Protein AF-A0A432VUU6-F1 (afdb_monomer)

Organism: NCBI:txid859059

InterPro domains:
  IPR027383 Putative zinc-finger [PF13490] (8-42)
  IPR041916 Anti-sigma factor, zinc-finger domain su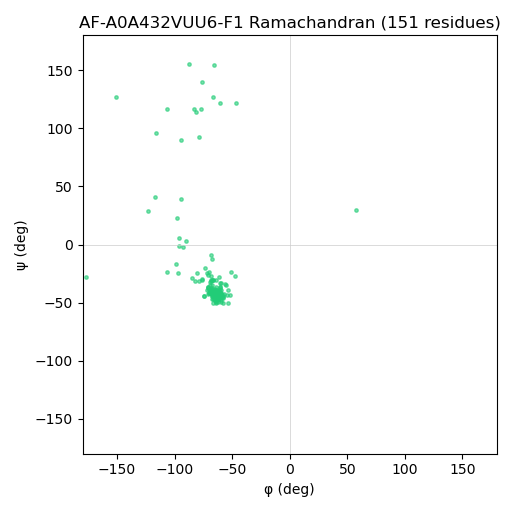perfamily [G3DSA:1.10.10.1320] (9-75)

pLDDT: mean 75.89, std 13.49, range [45.94, 94.31]

Sequence (153 aa):
MNSDQQVCANVQEKLSAYLDDELTQQEQQRIYLHVQACPQCRALADDLTAMRSNLKSAVLCSVDERDLPKILHDQPARRFAFIGWALLIAAVLLIGGIVSWQFIREVLNDTGIGRWLGIGVIAFYVGLFLLFLSVLRQRLIARKTDKYKKVQL

Solvent-accessible surface area (backbone atoms only — not comparable to full-atom values): 8945 Å² total; per-residue (Å²): 133,63,74,68,59,57,53,52,53,56,44,62,71,46,44,62,41,54,76,69,69,72,51,53,73,71,54,44,52,54,45,53,55,46,38,72,72,33,71,68,58,32,53,53,52,51,51,54,52,51,54,52,51,55,51,51,52,53,50,56,72,68,52,54,80,82,49,53,62,60,65,74,58,64,63,64,72,62,54,54,53,51,53,54,51,54,51,50,54,52,49,50,52,53,51,51,49,52,51,49,55,52,48,52,53,46,69,74,70,54,91,77,77,60,70,64,58,59,51,51,54,50,51,51,54,51,50,54,50,50,54,50,51,51,55,50,49,57,53,54,50,57,67,70,64,58,81,71,85,78,69,88,127

Foldseek 3Di:
DDPLVVLLVVLLVCLVVLVVVVDDPVVVVVSVVVCVVDVVSVVSSVVVVVVVVVVVVVVCVVDDPVCVCVVVPPDPPPVVVVVVVVVVVVVLVVVVVVCVVVVVCDVVPDDDDPVVVVVVVVCVSVVVVVVVVVVVVVVVVVVVPPVPPPDDD

Radius of gyration: 33.69 Å; Cα contacts (8 Å, |Δi|>4): 23; chains: 1; bounding box: 57×33×97 Å

Mean predicted aligned error: 17.11 Å

Secondary structure (DSSP, 8-state):
--HHHHHHHHHHHTHHHHHTT-S-HHHHHHHHHHHHH-HHHHHHHHHHHHHHHHHHHHHHHHS-TTTHHHHHT--HHHHHHHHHHHHHHHHHHHHHHHHHHHHHHHHHH---S-HHHHHHHHHHHHHHHHHHHHHHHHHHHHHH--TTTT---

Structure (mmCIF, N/CA/C/O backbone):
data_AF-A0A432VUU6-F1
#
_entry.id   AF-A0A432VUU6-F1
#
loop_
_atom_site.group_PDB
_atom_site.id
_atom_site.type_symbol
_atom_site.label_atom_id
_atom_site.label_alt_id
_atom_site.label_comp_id
_atom_site.label_asym_id
_atom_site.label_entity_id
_atom_site.label_seq_id
_atom_site.pdbx_PDB_ins_code
_atom_site.Cartn_x
_atom_site.Cartn_y
_atom_site.Cartn_z
_atom_site.occupancy
_atom_site.B_iso_or_equiv
_atom_site.auth_seq_id
_atom_site.auth_comp_id
_atom_site.auth_asym_id
_atom_site.auth_atom_id
_atom_site.pdbx_PDB_model_num
ATOM 1 N N . MET A 1 1 ? -2.375 -8.193 54.170 1.00 49.59 1 MET A N 1
ATOM 2 C CA . MET A 1 1 ? -3.157 -7.717 53.006 1.00 49.59 1 MET A CA 1
ATOM 3 C C . MET A 1 1 ? -3.919 -8.897 52.438 1.00 49.59 1 MET A C 1
ATOM 5 O O . MET A 1 1 ? -3.335 -9.968 52.344 1.00 49.59 1 MET A O 1
ATOM 9 N N . ASN A 1 2 ? -5.217 -8.726 52.186 1.00 62.47 2 ASN A N 1
ATOM 10 C CA . ASN A 1 2 ? -6.143 -9.815 51.871 1.00 62.47 2 ASN A CA 1
ATOM 11 C C . ASN A 1 2 ? -5.946 -10.298 50.422 1.00 62.47 2 ASN A C 1
ATOM 13 O O . ASN A 1 2 ? -5.740 -9.466 49.534 1.00 62.47 2 ASN A O 1
ATOM 17 N N . SER A 1 3 ? -6.004 -11.610 50.180 1.00 64.25 3 SER A N 1
ATOM 18 C CA . SER A 1 3 ? -5.782 -12.220 48.856 1.00 64.25 3 SER A CA 1
ATOM 19 C C . SER A 1 3 ? -6.711 -11.650 47.781 1.00 64.25 3 SER A C 1
ATOM 21 O O . SER A 1 3 ? -6.290 -11.432 46.648 1.00 64.25 3 SER A O 1
ATOM 23 N N . ASP A 1 4 ? -7.943 -11.311 48.157 1.00 69.50 4 ASP A N 1
ATOM 24 C CA . ASP A 1 4 ? -8.951 -10.773 47.237 1.00 69.50 4 ASP A CA 1
ATOM 25 C C . ASP A 1 4 ? -8.583 -9.387 46.697 1.00 69.50 4 ASP A C 1
ATOM 27 O O . ASP A 1 4 ? -8.873 -9.056 45.550 1.00 69.50 4 ASP A O 1
ATOM 31 N N . GLN A 1 5 ? -7.860 -8.587 47.482 1.00 77.00 5 GLN A N 1
ATOM 32 C CA . GLN A 1 5 ? -7.491 -7.227 47.097 1.00 77.00 5 GLN A CA 1
ATOM 33 C C . GLN A 1 5 ? -6.343 -7.206 46.077 1.00 77.00 5 GLN A C 1
ATOM 35 O O . GLN A 1 5 ? -6.295 -6.327 45.219 1.00 77.00 5 GLN A O 1
ATOM 40 N N . GLN A 1 6 ? -5.456 -8.207 46.119 1.00 80.69 6 GLN A N 1
ATOM 41 C CA . GLN A 1 6 ? -4.405 -8.390 45.112 1.00 80.69 6 GLN A CA 1
ATOM 42 C C . GLN A 1 6 ? -4.979 -8.851 43.766 1.00 80.69 6 GLN A C 1
ATOM 44 O O . GLN A 1 6 ? -4.517 -8.407 42.716 1.00 80.69 6 GLN A O 1
ATOM 49 N N . VAL A 1 7 ? -6.007 -9.708 43.789 1.00 84.00 7 VAL A N 1
ATOM 50 C CA . VAL A 1 7 ? -6.684 -10.165 42.566 1.00 84.00 7 VAL A CA 1
ATOM 51 C C . VAL A 1 7 ? -7.442 -9.014 41.907 1.00 84.00 7 VAL A C 1
ATOM 53 O O . VAL A 1 7 ? -7.298 -8.826 40.701 1.00 84.00 7 VAL A O 1
ATOM 56 N N . CYS A 1 8 ? -8.170 -8.200 42.681 1.00 88.75 8 CYS A N 1
ATOM 57 C CA . CYS A 1 8 ? -8.830 -7.002 42.154 1.00 88.75 8 CYS A CA 1
ATOM 58 C C . CYS A 1 8 ? -7.829 -6.038 41.501 1.00 88.75 8 CYS A C 1
ATOM 60 O O . CYS A 1 8 ? -8.068 -5.591 40.384 1.00 88.75 8 CYS A O 1
ATOM 62 N N . ALA A 1 9 ? -6.689 -5.763 42.144 1.00 88.69 9 ALA A N 1
ATOM 63 C CA . ALA A 1 9 ? -5.670 -4.869 41.590 1.00 88.69 9 ALA A CA 1
ATOM 64 C C . ALA A 1 9 ? -5.124 -5.362 40.235 1.00 88.69 9 ALA A C 1
ATOM 66 O O . ALA A 1 9 ? -5.010 -4.581 39.293 1.00 88.69 9 ALA A O 1
ATOM 67 N N . ASN A 1 10 ? -4.857 -6.667 40.104 1.00 90.69 10 ASN A N 1
ATOM 68 C CA . ASN A 1 10 ? -4.386 -7.244 38.842 1.00 90.69 10 ASN A CA 1
ATOM 69 C C . ASN A 1 10 ? -5.450 -7.206 37.733 1.00 90.69 10 ASN A C 1
ATOM 71 O O . ASN A 1 10 ? -5.123 -7.030 36.562 1.00 90.69 10 ASN A O 1
ATOM 75 N N . VAL A 1 11 ? -6.727 -7.365 38.092 1.00 91.38 11 VAL A N 1
ATOM 76 C CA . VAL A 1 11 ? -7.829 -7.269 37.127 1.00 91.38 11 VAL A CA 1
ATOM 77 C C . VAL A 1 11 ? -8.016 -5.833 36.651 1.00 91.38 11 VAL A C 1
ATOM 79 O O . VAL A 1 11 ? -8.191 -5.623 35.457 1.00 91.38 11 VAL A O 1
ATOM 82 N N . GLN A 1 12 ? -7.934 -4.850 37.551 1.00 90.88 12 GLN A N 1
ATOM 83 C CA . GLN A 1 12 ? -8.034 -3.431 37.199 1.00 90.88 12 GLN A CA 1
ATOM 84 C C . GLN A 1 12 ? -6.932 -3.003 36.220 1.00 90.88 12 GLN A C 1
ATOM 86 O O . GLN A 1 12 ? -7.221 -2.302 35.255 1.00 90.88 12 GLN A O 1
ATOM 91 N N . GLU A 1 13 ? -5.699 -3.481 36.416 1.00 92.25 13 GLU A N 1
ATOM 92 C CA . GLU A 1 13 ? -4.572 -3.231 35.506 1.00 92.25 13 GLU A CA 1
ATOM 93 C C . GLU A 1 13 ? -4.836 -3.769 34.090 1.00 92.25 13 GLU A C 1
ATOM 95 O O . GLU A 1 13 ? -4.542 -3.104 33.099 1.00 92.25 13 GLU A O 1
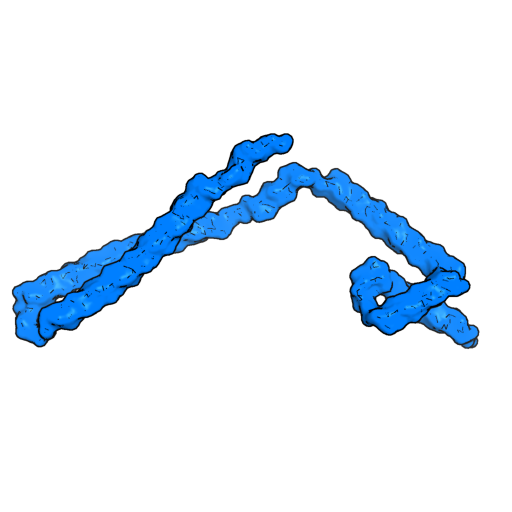ATOM 100 N N . LYS A 1 14 ? -5.443 -4.956 33.983 1.00 93.06 14 LYS A N 1
ATOM 101 C CA . LYS A 1 14 ? -5.720 -5.622 32.700 1.00 93.06 14 LYS A CA 1
A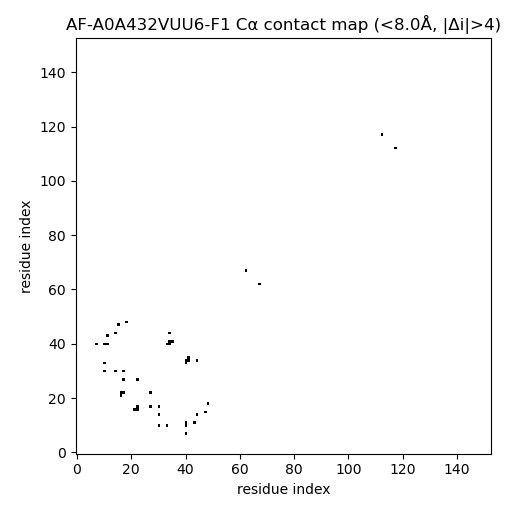TOM 102 C C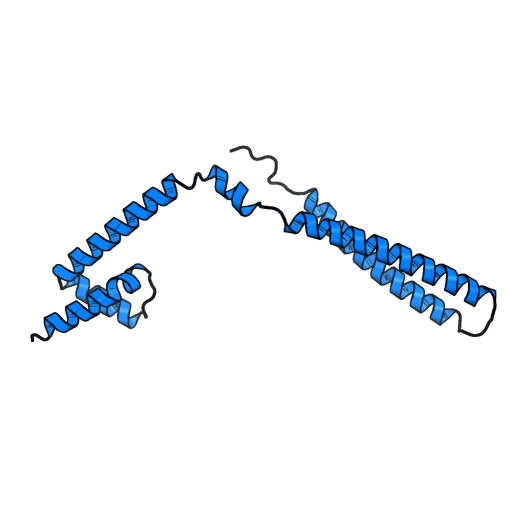 . LYS A 1 14 ? -7.082 -5.277 32.095 1.00 93.06 14 LYS A C 1
ATOM 104 O O . LYS A 1 14 ? -7.441 -5.822 31.053 1.00 93.06 14 LYS A O 1
ATOM 109 N N . LEU A 1 15 ? -7.854 -4.392 32.721 1.00 93.31 15 LEU A N 1
ATOM 110 C CA . LEU A 1 15 ? -9.235 -4.129 32.321 1.00 93.31 15 LEU A CA 1
ATOM 111 C C . LEU A 1 15 ? -9.338 -3.373 30.989 1.00 93.31 15 LEU A C 1
ATOM 113 O O . LEU A 1 15 ? -10.223 -3.669 30.195 1.00 93.31 15 LEU A O 1
ATOM 117 N N 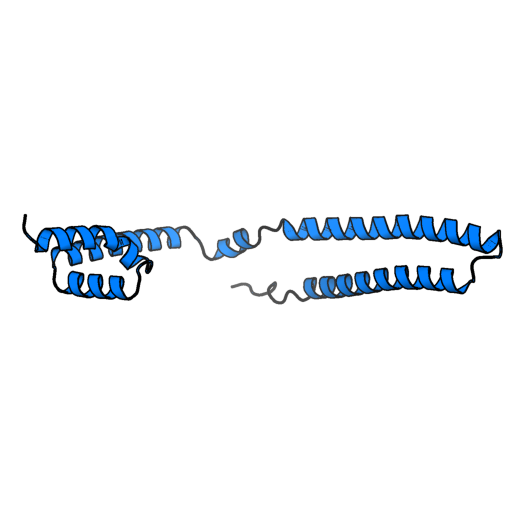. SER A 1 16 ? -8.417 -2.444 30.712 1.00 92.62 16 SER A N 1
ATOM 118 C CA . SER A 1 16 ? -8.336 -1.779 29.400 1.00 92.62 16 SER A CA 1
ATOM 119 C C . SER A 1 16 ? -7.985 -2.783 28.298 1.00 92.62 16 SER A C 1
ATOM 121 O O . SER A 1 16 ? -8.723 -2.881 27.326 1.00 92.62 16 SER A O 1
ATOM 123 N N . ALA A 1 17 ? -6.953 -3.610 28.504 1.00 92.06 17 ALA A N 1
ATOM 124 C CA . ALA A 1 17 ? -6.573 -4.660 27.555 1.00 92.06 17 ALA A CA 1
ATOM 125 C C . ALA A 1 17 ? -7.709 -5.673 27.310 1.00 92.06 17 ALA A C 1
ATOM 127 O O . ALA A 1 17 ? -7.866 -6.180 26.203 1.00 92.06 17 ALA A O 1
ATOM 128 N N . TYR A 1 18 ? -8.531 -5.950 28.331 1.00 93.00 18 TYR A N 1
ATOM 129 C CA . TYR A 1 18 ? -9.745 -6.759 28.193 1.00 93.00 18 TYR A CA 1
ATOM 130 C C . TYR A 1 18 ? -10.800 -6.093 27.296 1.00 93.00 18 TYR A C 1
ATOM 132 O O . TYR A 1 18 ? -11.410 -6.775 26.478 1.00 93.00 18 TYR A O 1
ATOM 140 N N . LEU A 1 19 ? -11.021 -4.781 27.432 1.00 91.19 19 LEU A N 1
ATOM 141 C CA . LEU A 1 19 ? -11.984 -4.033 26.611 1.00 91.19 19 LEU A CA 1
ATOM 142 C C . LEU A 1 19 ? -11.521 -3.848 25.156 1.00 91.19 19 LEU A C 1
ATOM 144 O O . LEU A 1 19 ? -12.360 -3.649 24.273 1.00 91.19 19 LEU A O 1
ATOM 148 N N . ASP A 1 20 ? -10.213 -3.902 24.914 1.00 91.19 20 ASP A N 1
ATOM 149 C CA . ASP A 1 20 ? -9.595 -3.758 23.593 1.00 91.19 20 ASP A CA 1
ATOM 150 C C . ASP A 1 20 ? -9.300 -5.110 22.903 1.00 91.19 20 ASP A C 1
ATOM 152 O O . ASP A 1 20 ? -8.744 -5.126 21.809 1.00 91.19 20 ASP A O 1
ATOM 156 N N . ASP A 1 21 ? -9.722 -6.235 23.502 1.00 90.62 21 ASP A N 1
ATOM 157 C CA . ASP A 1 21 ? -9.502 -7.608 23.006 1.00 90.62 21 ASP A CA 1
ATOM 158 C C . ASP A 1 21 ? -8.010 -7.980 22.810 1.00 90.62 21 ASP A C 1
ATOM 160 O O . ASP A 1 21 ? -7.658 -8.819 21.980 1.00 90.62 21 ASP A O 1
ATOM 164 N N . GLU A 1 22 ? -7.111 -7.392 23.607 1.00 93.44 22 GLU A N 1
ATOM 165 C CA . GLU A 1 22 ? -5.654 -7.611 23.516 1.00 93.44 22 GLU A CA 1
ATOM 166 C C . GLU A 1 22 ? -5.136 -8.736 24.431 1.00 93.44 22 GLU A C 1
ATOM 168 O O . GLU A 1 22 ? -3.945 -9.058 24.439 1.00 93.44 22 GLU A O 1
ATOM 173 N N . LEU A 1 23 ? -6.017 -9.344 25.226 1.00 92.44 23 LEU A N 1
ATOM 174 C CA . LEU A 1 23 ? -5.661 -10.415 26.154 1.00 92.44 23 LEU A CA 1
ATOM 175 C C . LEU A 1 23 ? -5.702 -11.795 25.503 1.00 92.44 23 LEU A C 1
ATOM 177 O O . LEU A 1 23 ? -6.454 -12.066 24.568 1.00 92.44 23 LEU A O 1
ATOM 181 N N . THR A 1 24 ? -4.936 -12.726 26.068 1.00 93.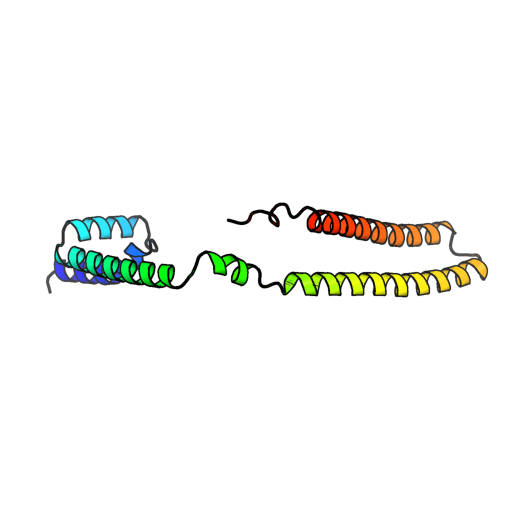12 24 THR A N 1
ATOM 182 C CA . THR A 1 24 ? -5.062 -14.139 25.700 1.00 93.12 24 THR A CA 1
ATOM 183 C C . THR A 1 24 ? -6.430 -14.692 26.118 1.00 93.12 24 THR A C 1
ATOM 185 O O . THR A 1 24 ? -7.018 -14.241 27.103 1.00 93.12 24 THR A O 1
ATOM 188 N N . GLN A 1 25 ? -6.923 -15.737 25.438 1.00 91.75 25 GLN A N 1
ATOM 189 C CA . GLN A 1 25 ? -8.214 -16.368 25.776 1.00 91.75 25 GLN A CA 1
ATOM 190 C C . GLN A 1 25 ? -8.312 -16.785 27.254 1.00 91.75 25 GLN A C 1
ATOM 192 O O . GLN A 1 25 ? -9.355 -16.627 27.889 1.00 91.75 25 GLN A O 1
ATOM 197 N N . GLN A 1 26 ? -7.215 -17.296 27.823 1.00 91.62 26 GLN A N 1
ATOM 198 C CA . GLN A 1 26 ? -7.159 -17.709 29.224 1.00 91.62 26 GLN A CA 1
ATOM 199 C C . GLN A 1 26 ? -7.327 -16.519 30.182 1.00 91.62 26 GLN A C 1
ATOM 201 O O . GLN A 1 26 ? -8.037 -16.618 31.185 1.00 91.62 26 GLN A O 1
ATOM 206 N N . GLU A 1 27 ? -6.680 -15.393 29.890 1.00 91.19 27 GLU A N 1
ATOM 207 C CA . GLU A 1 27 ? -6.772 -14.177 30.702 1.00 91.19 27 GLU A CA 1
ATOM 208 C C . GLU A 1 27 ? -8.134 -13.503 30.560 1.00 91.19 27 GLU A C 1
ATOM 210 O O . GLU A 1 27 ? -8.708 -13.075 31.563 1.00 91.19 27 GLU A O 1
ATOM 215 N N . GLN A 1 28 ? -8.684 -13.485 29.345 1.00 92.94 28 GLN A N 1
ATOM 216 C CA . GLN A 1 28 ? -10.006 -12.938 29.061 1.00 92.94 28 GLN A CA 1
ATOM 217 C C . GLN A 1 28 ? -11.089 -13.670 29.867 1.00 92.94 28 GLN A C 1
ATOM 219 O O . GLN A 1 28 ? -11.888 -13.029 30.550 1.00 92.94 28 GLN A O 1
ATOM 224 N N . GLN A 1 29 ? -11.050 -15.009 29.903 1.00 93.06 29 GLN A N 1
ATOM 225 C CA . GLN A 1 29 ? -11.976 -15.811 30.710 1.00 93.06 29 GLN A CA 1
ATOM 226 C C . GLN A 1 29 ? -11.825 -15.540 32.216 1.00 93.06 29 GLN A C 1
ATOM 228 O O . GLN A 1 29 ? -12.816 -15.457 32.944 1.00 93.06 29 GLN A O 1
ATOM 233 N N . ARG A 1 30 ? -10.587 -15.387 32.704 1.00 91.50 30 ARG A N 1
ATOM 234 C CA . ARG A 1 30 ? -10.315 -15.108 34.122 1.00 91.50 30 ARG A CA 1
ATOM 235 C C . ARG A 1 30 ? -10.885 -13.757 34.552 1.00 91.50 30 ARG A C 1
ATOM 237 O O . ARG A 1 30 ? -11.498 -13.666 35.615 1.00 91.50 30 ARG A O 1
ATOM 244 N N . ILE A 1 31 ? -10.684 -12.723 33.738 1.00 93.44 31 ILE A N 1
ATOM 245 C CA . ILE A 1 31 ? -11.200 -11.378 34.008 1.00 93.44 31 ILE A CA 1
ATOM 246 C C . ILE A 1 31 ? -12.723 -11.365 33.912 1.00 93.44 31 ILE A C 1
ATOM 248 O O . ILE A 1 31 ? -13.366 -10.834 34.813 1.00 93.44 31 ILE A O 1
ATOM 252 N N . TYR A 1 32 ? -13.303 -12.021 32.905 1.00 92.81 32 TYR A N 1
ATOM 253 C CA . TYR A 1 32 ? -14.753 -12.148 32.753 1.00 92.81 32 TYR A CA 1
ATOM 254 C C . TYR A 1 32 ? -15.424 -12.712 34.014 1.00 92.81 32 TYR A C 1
ATOM 256 O O . TYR A 1 32 ? -16.356 -12.111 34.552 1.00 92.81 32 TYR A O 1
ATOM 264 N N . LEU A 1 33 ? -14.907 -13.827 34.543 1.00 93.06 33 LEU A N 1
ATOM 265 C CA . LEU A 1 33 ? -15.426 -14.434 35.772 1.00 93.06 33 LEU A CA 1
ATOM 266 C C . LEU A 1 33 ? -15.277 -13.499 36.982 1.00 93.06 33 LEU A C 1
ATOM 268 O O . LEU A 1 33 ? -16.184 -13.403 37.810 1.00 93.06 33 LEU A O 1
ATOM 272 N N . HIS A 1 34 ? -14.159 -12.777 37.081 1.00 92.19 34 HIS A N 1
ATOM 273 C CA . HIS A 1 34 ? -13.928 -11.851 38.187 1.00 92.19 34 HIS A CA 1
ATOM 274 C C . HIS A 1 34 ? -14.839 -10.616 38.129 1.00 92.19 34 HIS A C 1
ATOM 276 O O . HIS A 1 34 ? -15.389 -10.220 39.153 1.00 92.19 34 HIS A O 1
ATOM 282 N N . VAL A 1 35 ? -15.047 -10.026 36.950 1.00 92.62 35 VAL A N 1
ATOM 283 C CA . VAL A 1 35 ? -15.964 -8.890 36.739 1.00 92.62 35 VAL A CA 1
ATOM 284 C C . VAL A 1 35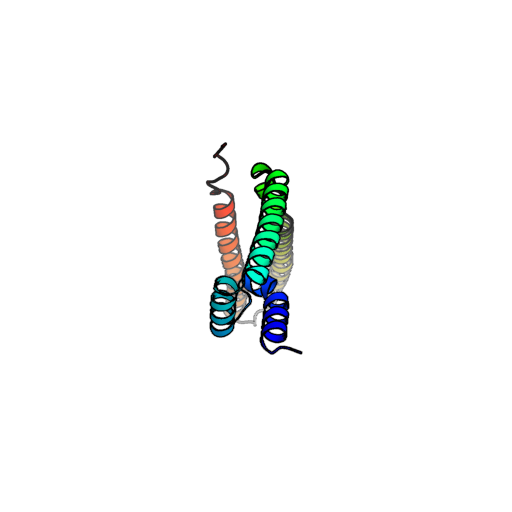 ? -17.418 -9.289 37.031 1.00 92.62 35 VAL A C 1
ATOM 286 O O . VAL A 1 35 ? -18.210 -8.482 37.526 1.00 92.62 35 VAL A O 1
ATOM 289 N N . GLN A 1 36 ? -17.782 -10.555 36.805 1.00 91.75 36 GLN A N 1
ATOM 290 C CA . GLN A 1 36 ? -19.077 -11.067 37.246 1.00 91.75 36 GLN A CA 1
ATOM 291 C C . GLN A 1 36 ? -19.182 -11.205 38.767 1.00 91.75 36 GLN A C 1
ATOM 293 O O . GLN A 1 36 ? -20.232 -10.886 39.320 1.00 91.75 36 GLN A O 1
ATOM 298 N N . ALA A 1 37 ? -18.127 -11.646 39.445 1.00 90.25 37 ALA A N 1
ATOM 299 C CA . ALA A 1 37 ? -18.159 -11.878 40.887 1.00 90.25 37 ALA A CA 1
ATOM 300 C C . ALA A 1 37 ? -17.954 -10.602 41.730 1.00 90.25 37 ALA A C 1
ATOM 302 O O . ALA A 1 37 ? -18.496 -10.503 42.830 1.00 90.25 37 ALA A O 1
ATOM 303 N N . CYS A 1 38 ? -17.182 -9.628 41.240 1.00 93.00 38 CYS A N 1
ATOM 304 C CA . CYS A 1 38 ? -16.755 -8.457 42.004 1.00 93.00 38 CYS A CA 1
ATOM 305 C C . CYS A 1 38 ? -17.494 -7.173 41.571 1.00 93.00 38 CYS A C 1
ATOM 307 O O . CYS A 1 38 ? -17.290 -6.697 40.449 1.00 93.00 38 CYS A O 1
ATOM 309 N N . PRO A 1 39 ? -18.295 -6.541 42.455 1.00 90.88 39 PRO A N 1
ATOM 310 C CA . PRO A 1 39 ? -19.051 -5.336 42.110 1.00 90.88 39 PRO A CA 1
ATOM 311 C C . PRO A 1 39 ? -18.160 -4.114 41.836 1.00 90.88 39 PRO A C 1
ATOM 313 O O . PRO A 1 39 ? -18.511 -3.281 41.007 1.00 90.88 39 PRO A O 1
ATOM 316 N N . GLN A 1 40 ? -16.992 -4.017 42.479 1.00 91.50 40 GLN A N 1
ATOM 317 C CA . GLN A 1 40 ? -16.054 -2.905 42.267 1.00 91.50 40 GLN A CA 1
ATOM 318 C C . GLN A 1 40 ? -15.440 -2.937 40.862 1.00 91.50 40 GLN A C 1
ATOM 320 O O . GLN A 1 40 ? -15.403 -1.923 40.170 1.00 91.50 40 GLN A O 1
ATOM 325 N N . CYS A 1 41 ? -14.979 -4.112 40.427 1.00 92.25 41 CYS A N 1
ATOM 326 C CA . CYS A 1 41 ? -14.390 -4.290 39.100 1.00 92.25 41 CYS A CA 1
ATOM 327 C C . CYS A 1 41 ? -15.436 -4.141 37.989 1.00 92.25 41 CYS A C 1
ATOM 329 O O . CYS A 1 41 ? -15.107 -3.657 36.910 1.00 92.25 41 CYS A O 1
ATOM 331 N N . ARG A 1 42 ? -16.696 -4.506 38.264 1.00 93.44 42 ARG A N 1
ATOM 332 C CA . ARG A 1 42 ? -17.816 -4.264 37.350 1.00 93.44 42 ARG A CA 1
ATOM 333 C C . ARG A 1 42 ? -18.077 -2.777 37.138 1.00 93.44 42 ARG A C 1
ATOM 335 O O . ARG A 1 42 ? -18.091 -2.344 35.995 1.00 93.44 42 ARG A O 1
ATOM 342 N N . ALA A 1 43 ? -18.192 -2.007 38.220 1.00 94.31 43 ALA A N 1
ATOM 343 C CA . ALA A 1 43 ? -18.399 -0.563 38.128 1.00 94.31 43 ALA A CA 1
ATOM 344 C C . ALA A 1 43 ? -17.287 0.124 37.315 1.00 94.31 43 ALA A C 1
ATOM 346 O O . ALA A 1 43 ? -17.571 0.925 36.432 1.00 94.31 43 ALA A O 1
ATOM 347 N N . LEU A 1 44 ? -16.026 -0.263 37.538 1.00 92.38 44 LEU A N 1
ATOM 348 C CA . LEU A 1 44 ? -14.901 0.280 36.775 1.00 92.38 44 LEU A CA 1
ATOM 349 C C . LEU A 1 44 ? -14.969 -0.075 35.277 1.00 92.38 44 LEU A C 1
ATOM 351 O O . LEU A 1 44 ? -14.635 0.751 34.430 1.00 92.38 44 LEU A O 1
ATOM 355 N N . ALA A 1 45 ? -15.391 -1.297 34.937 1.00 93.25 45 ALA A N 1
ATOM 356 C CA . ALA A 1 45 ? -15.543 -1.724 33.546 1.00 93.25 45 ALA A CA 1
ATOM 357 C C . ALA A 1 45 ? -16.646 -0.933 32.829 1.00 93.25 45 ALA A C 1
ATOM 359 O O . ALA A 1 45 ? -16.470 -0.526 31.676 1.00 93.25 45 ALA A O 1
ATOM 360 N N . ASP A 1 46 ? -17.755 -0.686 33.527 1.00 93.69 46 ASP A N 1
ATOM 361 C CA . ASP A 1 46 ? -18.876 0.106 33.025 1.00 93.69 46 ASP A CA 1
ATOM 362 C C . ASP A 1 46 ? -18.454 1.568 32.794 1.00 93.69 46 ASP A C 1
ATOM 364 O O . ASP A 1 46 ? -18.720 2.118 31.723 1.00 93.69 46 ASP A O 1
ATOM 368 N N . ASP A 1 47 ? -17.706 2.167 33.729 1.00 94.00 47 ASP A N 1
ATOM 369 C CA . ASP A 1 47 ? -17.178 3.534 33.610 1.00 94.00 47 ASP A CA 1
ATOM 370 C C . ASP A 1 47 ? -16.253 3.696 32.392 1.00 94.00 47 ASP A C 1
ATOM 372 O O . ASP A 1 47 ? -16.407 4.628 31.593 1.00 94.00 47 ASP A O 1
ATOM 376 N N . LEU A 1 48 ? -15.308 2.767 32.204 1.00 93.06 48 LEU A N 1
ATOM 377 C CA . LEU A 1 48 ? -14.402 2.772 31.049 1.00 93.06 48 LEU A CA 1
ATOM 378 C C . LEU A 1 48 ? -15.165 2.596 29.727 1.00 93.06 48 LEU A C 1
ATOM 380 O O . LEU A 1 48 ? -14.880 3.280 28.738 1.00 93.06 48 LEU A O 1
ATOM 384 N N . THR A 1 49 ? -16.173 1.722 29.712 1.00 92.38 49 THR A N 1
ATOM 385 C CA . THR A 1 49 ? -17.026 1.493 28.537 1.00 92.38 49 THR A CA 1
ATOM 386 C C . THR A 1 49 ? -17.850 2.739 28.199 1.00 92.38 49 THR A C 1
ATOM 388 O O . THR A 1 49 ? -17.955 3.115 27.026 1.00 92.38 49 THR A O 1
ATOM 391 N N . ALA A 1 50 ? -18.376 3.433 29.211 1.00 93.19 50 ALA A N 1
ATOM 392 C CA . ALA A 1 50 ? -19.099 4.686 29.039 1.00 93.19 50 ALA A CA 1
ATOM 393 C C . ALA A 1 50 ? -18.195 5.779 28.445 1.00 93.19 50 ALA A C 1
ATOM 395 O O . ALA A 1 50 ? -18.568 6.396 27.443 1.00 93.19 50 ALA A O 1
ATOM 396 N N . MET A 1 51 ? -16.975 5.967 28.964 1.00 88.81 51 MET A N 1
ATOM 397 C CA . MET A 1 51 ? -16.013 6.920 28.387 1.00 88.81 51 MET A CA 1
ATOM 398 C C . MET A 1 51 ? -15.694 6.602 26.921 1.00 88.81 51 MET A C 1
ATOM 400 O O . MET A 1 51 ? -15.747 7.496 26.072 1.00 88.81 51 MET A O 1
ATOM 404 N N . ARG A 1 52 ? -15.439 5.327 26.592 1.00 89.19 52 ARG A N 1
ATOM 405 C CA . ARG A 1 52 ? -15.190 4.883 25.210 1.00 89.19 52 ARG A CA 1
ATOM 406 C C . ARG A 1 52 ? -16.368 5.194 24.288 1.00 89.19 52 ARG A C 1
ATOM 408 O O . ARG A 1 52 ? -16.155 5.654 23.167 1.00 89.19 52 ARG A O 1
ATOM 415 N N . SER A 1 53 ? -17.602 4.972 24.743 1.00 86.38 53 SER A N 1
ATOM 416 C CA . SER A 1 53 ? -18.800 5.277 23.951 1.00 86.38 53 SER A CA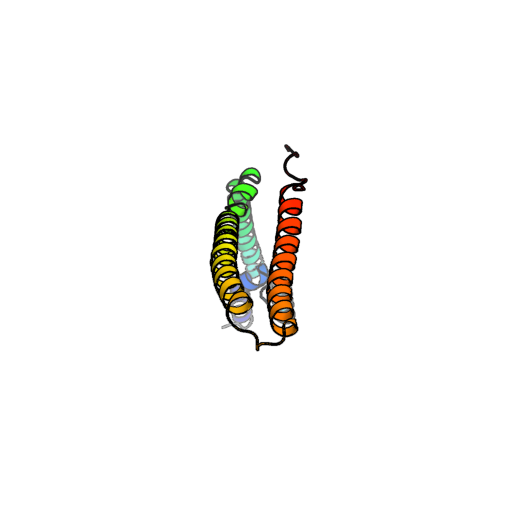 1
ATOM 417 C C . SER A 1 53 ? -18.964 6.775 23.674 1.00 86.38 53 SER A C 1
ATOM 419 O O . SER A 1 53 ? -19.284 7.143 22.543 1.00 86.38 53 SER A O 1
ATOM 421 N N . ASN A 1 54 ? -18.652 7.632 24.652 1.00 87.19 54 ASN A N 1
ATOM 422 C CA . ASN A 1 54 ? -18.706 9.088 24.508 1.00 87.19 54 ASN A CA 1
ATOM 423 C C . ASN A 1 54 ? -17.636 9.610 23.538 1.00 87.19 54 ASN A C 1
ATOM 425 O O . ASN A 1 54 ? -17.901 10.499 22.733 1.00 87.19 54 ASN A O 1
ATOM 429 N N . LEU A 1 55 ? -16.431 9.032 23.567 1.00 85.06 55 LEU A N 1
ATOM 430 C CA . LEU A 1 55 ? -15.388 9.354 22.590 1.00 85.06 55 LEU A CA 1
ATOM 431 C C . LEU A 1 55 ? -15.767 8.873 21.189 1.00 85.06 55 LEU A C 1
ATOM 433 O O . LEU A 1 55 ? -15.604 9.611 20.220 1.00 85.06 55 LEU A O 1
ATOM 437 N N . LYS A 1 56 ? -16.316 7.660 21.070 1.00 82.25 56 LYS A N 1
ATOM 438 C CA . LYS A 1 56 ? -16.764 7.113 19.785 1.00 82.25 56 LYS A CA 1
ATOM 439 C C . LYS A 1 56 ? -17.852 7.985 19.158 1.00 82.25 56 LYS A C 1
ATOM 441 O O . LYS A 1 56 ? -17.773 8.267 17.967 1.00 82.25 56 LYS A O 1
ATOM 446 N N . SER A 1 57 ? -18.835 8.443 19.932 1.00 75.19 57 SER A N 1
ATOM 447 C CA . SER A 1 57 ? -19.883 9.334 19.422 1.00 75.19 57 SER A CA 1
ATOM 448 C C . SER A 1 57 ? -19.341 10.719 19.052 1.00 75.19 57 SER A C 1
ATOM 450 O O . SER A 1 57 ? -19.725 11.253 18.015 1.00 75.19 57 SER A O 1
ATOM 452 N N . ALA A 1 58 ? -18.392 11.266 19.819 1.00 75.88 58 ALA A N 1
ATOM 453 C CA . ALA A 1 58 ? -17.736 12.533 19.491 1.00 75.88 58 ALA A CA 1
ATOM 454 C C . ALA A 1 58 ? -16.888 12.457 18.205 1.00 75.88 58 ALA A C 1
ATOM 456 O O . ALA A 1 58 ? -16.917 13.384 17.397 1.00 75.88 58 ALA A O 1
ATOM 457 N N . VAL A 1 59 ? -16.168 11.349 17.985 1.00 71.19 59 VAL A N 1
ATOM 458 C CA . VAL A 1 59 ? -15.374 11.112 16.763 1.00 71.19 59 VAL A CA 1
ATOM 459 C C . VAL A 1 59 ? -16.273 10.888 15.546 1.00 71.19 59 VAL A C 1
ATOM 461 O O . VAL A 1 59 ? -15.999 11.423 14.477 1.00 71.19 59 VAL A O 1
ATOM 464 N N . LEU A 1 60 ? -17.375 10.149 15.691 1.00 64.81 60 LEU A N 1
ATOM 465 C CA . LEU A 1 60 ? -18.334 9.971 14.594 1.00 64.81 60 LEU A CA 1
ATOM 466 C C . LEU A 1 60 ? -19.067 11.273 14.250 1.00 64.81 60 LEU A C 1
ATOM 468 O O . LEU A 1 60 ? -19.403 11.501 13.097 1.00 64.81 60 LEU A O 1
ATOM 472 N N . CYS A 1 61 ? -19.277 12.159 15.226 1.00 61.47 61 CYS A N 1
ATOM 473 C CA . CYS A 1 61 ? -19.864 13.470 14.966 1.00 61.47 61 CYS A CA 1
ATOM 474 C C . CYS A 1 61 ? -18.892 14.436 14.258 1.00 61.47 61 CYS A C 1
ATOM 476 O O . CYS A 1 61 ? -19.344 15.419 13.673 1.00 61.47 61 CYS A O 1
ATOM 478 N N . SER A 1 62 ? -17.575 14.191 14.315 1.00 63.28 62 SER A N 1
ATOM 479 C CA . SER A 1 62 ? -16.555 15.036 13.673 1.00 63.28 62 SER A CA 1
ATOM 480 C C . SER A 1 62 ? -16.092 14.520 12.309 1.00 63.28 62 SER A C 1
ATOM 482 O O . SER A 1 62 ? -15.653 15.316 11.479 1.00 63.28 62 SER A O 1
ATOM 484 N N . VAL A 1 63 ? -16.223 13.219 12.045 1.00 63.22 63 VAL A N 1
ATOM 485 C CA . VAL A 1 63 ? -15.961 12.627 10.730 1.00 63.22 63 VAL A CA 1
ATOM 486 C C . VAL A 1 63 ? -17.278 12.532 9.966 1.00 63.22 63 VAL A C 1
ATOM 488 O O . VAL A 1 63 ? -17.987 11.535 10.047 1.00 63.22 63 VAL A O 1
ATOM 491 N N . ASP A 1 64 ? -17.607 13.577 9.209 1.00 63.47 64 ASP A N 1
ATOM 492 C CA . ASP A 1 64 ? -18.696 13.518 8.232 1.00 63.47 64 ASP A CA 1
ATOM 493 C C . ASP A 1 64 ? -18.367 12.425 7.193 1.00 63.47 64 ASP A C 1
ATOM 495 O O . ASP A 1 64 ? -17.326 12.485 6.529 1.00 63.47 64 ASP A O 1
ATOM 499 N N . GLU A 1 65 ? -19.240 11.420 7.033 1.00 61.28 65 GLU A N 1
ATOM 500 C CA . GLU A 1 65 ? -19.086 10.319 6.062 1.00 61.28 65 GLU A CA 1
ATOM 501 C C . GLU A 1 65 ? -18.791 10.834 4.636 1.00 61.28 65 GLU A C 1
ATOM 503 O O . GLU A 1 65 ? -18.181 10.141 3.816 1.00 61.28 65 GLU A O 1
ATOM 508 N N . ARG A 1 66 ? -19.189 12.080 4.343 1.00 59.56 66 ARG A N 1
ATOM 509 C CA . ARG A 1 66 ? -18.961 12.774 3.067 1.00 59.56 66 ARG A CA 1
ATOM 510 C C . ARG A 1 66 ? -17.504 13.162 2.805 1.00 59.56 66 ARG A C 1
ATOM 512 O O . ARG A 1 66 ? -17.131 13.314 1.640 1.00 59.56 66 ARG A O 1
ATOM 519 N N . ASP A 1 67 ? -16.676 13.311 3.836 1.00 62.56 67 ASP A N 1
ATOM 520 C CA . ASP A 1 67 ? -15.279 13.747 3.698 1.00 62.56 67 ASP A CA 1
ATOM 521 C C . ASP A 1 67 ? -14.269 12.591 3.721 1.00 62.56 67 ASP A C 1
ATOM 523 O O . ASP A 1 67 ? -13.156 12.735 3.207 1.00 62.56 67 ASP A O 1
ATOM 527 N N . LEU A 1 68 ? -14.673 11.404 4.183 1.00 67.50 68 LEU A N 1
ATOM 528 C CA . LEU A 1 68 ? -13.870 10.180 4.114 1.00 67.50 68 LEU A CA 1
ATOM 529 C C . LEU A 1 68 ? -13.328 9.864 2.700 1.00 67.50 68 LEU A C 1
ATOM 531 O O . LEU A 1 68 ? -12.132 9.572 2.578 1.00 67.50 68 LEU A O 1
ATOM 535 N N . PRO A 1 69 ? -14.113 9.985 1.605 1.00 64.25 69 PRO A N 1
ATOM 536 C CA . PRO A 1 69 ? -13.570 9.798 0.266 1.00 64.25 69 PRO A CA 1
ATOM 537 C C . PRO A 1 69 ? -12.592 10.905 -0.139 1.00 64.25 69 PRO A C 1
ATOM 539 O O . PRO A 1 69 ? -11.703 10.625 -0.927 1.00 64.25 69 PRO A O 1
ATOM 542 N N . LYS A 1 70 ? -12.674 12.138 0.380 1.00 65.00 70 LYS A N 1
ATOM 543 C CA . LYS A 1 70 ? -11.691 13.187 0.036 1.00 65.00 70 LYS A CA 1
ATOM 544 C C . LYS A 1 70 ? -10.322 12.921 0.656 1.00 65.00 70 LYS A C 1
ATOM 546 O O . LYS A 1 70 ? -9.317 13.180 0.006 1.00 65.00 70 LYS A O 1
ATOM 551 N N . ILE A 1 71 ? -10.294 12.389 1.877 1.00 64.19 71 ILE A N 1
ATOM 552 C CA . ILE A 1 71 ? -9.059 12.092 2.617 1.00 64.19 71 ILE A CA 1
ATOM 553 C C . ILE A 1 71 ? -8.383 10.845 2.038 1.00 64.19 71 ILE A C 1
ATOM 555 O O . ILE A 1 71 ? -7.178 10.834 1.798 1.00 64.19 71 ILE A O 1
ATOM 559 N N . LEU A 1 72 ? -9.167 9.800 1.752 1.00 66.62 72 LEU A N 1
ATOM 560 C CA . LEU A 1 72 ? -8.641 8.560 1.178 1.00 66.62 72 LEU A CA 1
ATOM 561 C C . LEU A 1 72 ? -8.206 8.730 -0.285 1.00 66.62 72 LEU A C 1
ATOM 563 O O . LEU A 1 72 ? -7.342 8.006 -0.778 1.00 66.62 72 LEU A O 1
ATOM 567 N N . HIS A 1 73 ? -8.804 9.691 -0.986 1.00 59.06 73 HIS A N 1
ATOM 568 C CA . HIS A 1 73 ? -8.547 9.961 -2.394 1.00 59.06 73 HIS A CA 1
ATOM 569 C C . HIS A 1 73 ? -7.561 11.115 -2.604 1.00 59.06 73 HIS A C 1
ATOM 571 O O . HIS A 1 73 ? -7.531 11.714 -3.690 1.00 59.06 73 HIS A O 1
ATOM 577 N N . ASP A 1 74 ? -6.727 11.404 -1.601 1.00 51.94 74 ASP A N 1
ATOM 578 C CA . ASP A 1 74 ? -5.566 12.243 -1.821 1.00 51.94 74 ASP A CA 1
ATOM 579 C C . ASP A 1 74 ? -4.582 11.503 -2.732 1.00 51.94 74 ASP A C 1
ATOM 581 O O . ASP A 1 74 ? -4.270 10.319 -2.582 1.00 51.94 74 ASP A O 1
ATOM 585 N N . GLN A 1 75 ? -4.208 12.187 -3.804 1.00 55.62 75 GLN A N 1
ATOM 586 C CA . GLN A 1 75 ? -3.922 11.576 -5.092 1.00 55.62 75 GLN A CA 1
ATOM 587 C C . GLN A 1 75 ? -2.460 11.744 -5.555 1.00 55.62 75 GLN A C 1
ATOM 589 O O . GLN A 1 75 ? -2.240 11.984 -6.751 1.00 55.62 75 GLN A O 1
ATOM 594 N N . PRO A 1 76 ? -1.423 11.612 -4.698 1.00 52.03 76 PRO A N 1
ATOM 595 C CA . PRO A 1 76 ? -0.047 11.790 -5.151 1.00 52.03 76 PRO A CA 1
ATOM 596 C C . PRO A 1 76 ? 0.383 10.650 -6.088 1.00 52.03 76 PRO A C 1
ATOM 598 O O . PRO A 1 76 ? 1.046 10.889 -7.100 1.00 52.03 76 PRO A O 1
ATOM 601 N N . ALA A 1 77 ? -0.093 9.420 -5.858 1.00 54.94 77 ALA A N 1
ATOM 602 C CA . ALA A 1 77 ? 0.290 8.240 -6.641 1.00 54.94 77 ALA A CA 1
ATOM 603 C C . ALA A 1 77 ? -0.069 8.341 -8.140 1.00 54.94 77 ALA A C 1
ATOM 605 O O . ALA A 1 77 ? 0.613 7.777 -9.000 1.00 54.94 77 ALA A O 1
ATOM 606 N N . ARG A 1 78 ? -1.120 9.095 -8.490 1.00 58.25 78 ARG A N 1
ATOM 607 C CA . ARG A 1 78 ? -1.589 9.221 -9.880 1.00 58.25 78 ARG A CA 1
ATOM 608 C C . ARG A 1 78 ? -0.744 10.196 -10.704 1.00 58.25 78 ARG A C 1
ATOM 610 O O . ARG A 1 78 ? -0.588 9.968 -11.906 1.00 58.25 78 ARG A O 1
ATOM 617 N N . ARG A 1 79 ? -0.176 11.237 -10.078 1.00 56.44 79 ARG A N 1
ATOM 618 C CA . ARG A 1 79 ? 0.742 12.180 -10.746 1.00 56.44 79 ARG A CA 1
ATOM 619 C C . ARG A 1 79 ? 2.112 11.546 -10.977 1.00 56.44 79 ARG A C 1
ATOM 621 O O . ARG A 1 79 ? 2.611 11.603 -12.099 1.00 56.44 79 ARG A O 1
ATOM 628 N N . PHE A 1 80 ? 2.653 10.842 -9.981 1.00 62.62 80 PHE A N 1
ATOM 629 C CA . PHE A 1 80 ? 3.916 10.107 -10.129 1.00 62.62 80 PHE A CA 1
ATOM 630 C C . PHE A 1 80 ? 3.840 9.025 -11.210 1.00 62.62 80 PHE A C 1
ATOM 632 O O . PHE A 1 80 ? 4.772 8.866 -11.996 1.00 62.62 80 PHE A O 1
ATOM 639 N N . ALA A 1 81 ? 2.693 8.353 -11.340 1.00 63.47 81 ALA A N 1
ATOM 640 C CA . ALA A 1 81 ? 2.486 7.388 -12.413 1.00 63.47 81 ALA A CA 1
ATOM 641 C C . ALA A 1 81 ? 2.518 8.027 -13.817 1.00 63.47 81 ALA A C 1
ATOM 643 O O . ALA A 1 81 ? 3.029 7.408 -14.743 1.00 63.47 81 ALA A O 1
ATOM 644 N N . PHE A 1 82 ? 1.997 9.245 -14.008 1.00 63.94 82 PHE A N 1
ATOM 645 C CA . PHE A 1 82 ? 2.075 9.926 -15.310 1.00 63.94 82 PHE A CA 1
ATOM 646 C C . PHE A 1 82 ? 3.514 10.334 -15.653 1.00 63.94 82 PHE A C 1
ATOM 648 O O . PHE A 1 82 ? 3.960 10.119 -16.777 1.00 63.94 82 PHE A O 1
ATOM 655 N N . ILE A 1 83 ? 4.249 10.851 -14.665 1.00 74.69 83 ILE A N 1
ATOM 656 C CA . ILE A 1 83 ? 5.651 11.258 -14.819 1.00 74.69 83 ILE A CA 1
ATOM 657 C C . ILE A 1 83 ? 6.529 10.052 -15.178 1.00 74.69 83 ILE A C 1
ATOM 659 O O . ILE A 1 83 ? 7.313 10.130 -16.121 1.00 74.69 83 ILE A O 1
ATOM 663 N N . GLY A 1 84 ? 6.342 8.912 -14.502 1.00 75.56 84 GLY A N 1
ATOM 664 C CA . GLY A 1 84 ? 7.085 7.684 -14.804 1.00 75.56 84 GLY A CA 1
ATOM 665 C C . GLY A 1 84 ? 6.866 7.182 -16.236 1.00 75.56 84 GLY A C 1
ATOM 666 O O . GLY A 1 84 ? 7.810 6.758 -16.896 1.00 75.56 84 GLY A O 1
ATOM 667 N N . TRP A 1 85 ? 5.640 7.291 -16.755 1.00 72.06 85 TRP A N 1
ATOM 668 C CA . TRP A 1 85 ? 5.330 6.911 -18.137 1.00 72.06 85 TRP A CA 1
ATOM 669 C C . TRP A 1 85 ? 5.912 7.873 -19.173 1.00 72.06 85 TRP A C 1
ATOM 671 O O . TRP A 1 85 ? 6.453 7.421 -20.181 1.00 72.06 85 TRP A O 1
ATOM 681 N N . ALA A 1 86 ? 5.833 9.183 -18.926 1.00 76.19 86 ALA A N 1
ATOM 682 C CA . ALA A 1 86 ? 6.430 10.185 -19.806 1.00 76.19 86 ALA A CA 1
ATOM 683 C C . ALA A 1 86 ? 7.951 9.996 -19.918 1.00 76.19 86 ALA A C 1
ATOM 685 O O . ALA A 1 86 ? 8.501 10.041 -21.018 1.00 76.19 86 ALA A O 1
ATOM 686 N N . LEU A 1 87 ? 8.613 9.707 -18.793 1.00 80.19 87 LEU A N 1
ATOM 687 C CA . LEU A 1 87 ? 10.053 9.472 -18.743 1.00 80.19 87 LEU A CA 1
ATOM 688 C C . LEU A 1 87 ? 10.447 8.193 -19.491 1.00 80.19 87 LEU A C 1
ATOM 690 O O . LEU A 1 87 ? 11.429 8.210 -20.230 1.00 80.19 87 LEU A O 1
ATOM 694 N N . LEU A 1 88 ? 9.663 7.112 -19.388 1.00 76.56 88 LEU A N 1
ATOM 695 C CA . LEU A 1 88 ? 9.960 5.889 -20.138 1.00 76.56 88 LEU A CA 1
ATOM 696 C C . LEU A 1 88 ? 9.791 6.085 -21.654 1.00 76.56 88 LEU A C 1
ATOM 698 O O . LEU A 1 88 ? 10.636 5.643 -22.425 1.00 76.56 88 LEU A O 1
ATOM 702 N N . ILE A 1 89 ? 8.740 6.787 -22.095 1.00 76.88 89 ILE A N 1
ATOM 703 C CA . ILE A 1 89 ? 8.547 7.100 -23.522 1.00 76.88 89 ILE A CA 1
ATOM 704 C C . ILE A 1 89 ? 9.719 7.936 -24.046 1.00 76.88 89 ILE A C 1
ATOM 706 O O . ILE A 1 89 ? 10.269 7.623 -25.101 1.00 76.88 89 ILE A O 1
ATOM 710 N N . ALA A 1 90 ? 10.133 8.961 -23.296 1.00 80.94 90 ALA A N 1
ATOM 711 C CA . ALA A 1 90 ? 11.289 9.775 -23.652 1.00 80.94 90 ALA A CA 1
ATOM 712 C C . ALA A 1 90 ? 12.575 8.933 -23.732 1.00 80.94 90 ALA A C 1
ATOM 714 O O . ALA A 1 90 ? 13.319 9.044 -24.704 1.00 80.94 90 ALA A O 1
ATOM 715 N N . ALA A 1 91 ? 12.806 8.038 -22.765 1.00 79.81 91 ALA A N 1
ATOM 716 C CA . ALA A 1 91 ? 13.967 7.152 -22.756 1.00 79.81 91 ALA A CA 1
ATOM 717 C C . ALA A 1 91 ? 13.971 6.191 -23.955 1.00 79.81 91 ALA A C 1
ATOM 719 O O . ALA A 1 91 ? 14.996 6.036 -24.612 1.00 79.81 91 ALA A O 1
ATOM 720 N N . VAL A 1 92 ? 12.824 5.592 -24.291 1.00 80.31 92 VAL A N 1
ATOM 721 C CA . VAL A 1 92 ? 12.695 4.696 -25.450 1.00 80.31 92 VAL A CA 1
ATOM 722 C C . VAL A 1 92 ? 12.931 5.439 -26.759 1.00 80.31 92 VAL A C 1
ATOM 724 O O . VAL A 1 92 ? 13.615 4.909 -27.628 1.00 80.31 92 VAL A O 1
ATOM 727 N N . LEU A 1 93 ? 12.411 6.659 -26.915 1.00 82.94 93 LEU A N 1
ATOM 728 C CA . LEU A 1 93 ? 12.635 7.451 -28.126 1.00 82.94 93 LEU A CA 1
ATOM 729 C C . LEU A 1 93 ? 14.108 7.839 -28.291 1.00 82.94 93 LEU A C 1
ATOM 731 O O . LEU A 1 93 ? 14.648 7.718 -29.389 1.00 82.94 93 LEU A O 1
ATOM 735 N N . LEU A 1 94 ? 14.769 8.255 -27.207 1.00 83.12 94 LEU A N 1
ATOM 736 C CA . LEU A 1 94 ? 16.188 8.611 -27.235 1.00 83.12 94 LEU A CA 1
ATOM 737 C C . LEU A 1 94 ? 17.071 7.393 -27.522 1.00 83.12 94 LEU A C 1
ATOM 739 O O . LEU A 1 94 ? 17.889 7.429 -28.440 1.00 83.12 94 LEU A O 1
ATOM 743 N N . ILE A 1 95 ? 16.878 6.296 -26.785 1.00 79.19 95 ILE A N 1
ATOM 744 C CA . ILE A 1 95 ? 17.662 5.066 -26.960 1.00 79.19 95 ILE A CA 1
ATOM 745 C C . ILE A 1 95 ? 17.376 4.454 -28.331 1.00 79.19 95 ILE A C 1
ATOM 747 O O . ILE A 1 95 ? 18.306 4.130 -29.062 1.00 79.19 95 ILE A O 1
ATOM 751 N N . GLY A 1 96 ? 16.104 4.349 -28.715 1.00 78.94 96 GLY A N 1
ATOM 752 C CA . GLY A 1 96 ? 15.687 3.820 -30.009 1.00 78.94 96 GLY A CA 1
ATOM 753 C C . GLY A 1 96 ? 16.254 4.626 -31.174 1.00 78.94 96 GLY A C 1
ATOM 754 O O . GLY A 1 96 ? 16.749 4.030 -32.128 1.00 78.94 96 GLY A O 1
ATOM 755 N N . GLY A 1 97 ? 16.258 5.959 -31.087 1.00 80.31 97 GLY A N 1
ATOM 756 C CA . GLY A 1 97 ? 16.845 6.828 -32.109 1.00 80.31 97 GLY A CA 1
ATOM 757 C C . GLY A 1 97 ? 18.356 6.639 -32.253 1.00 80.31 97 GLY A C 1
ATOM 758 O O . GLY A 1 97 ? 18.849 6.481 -33.368 1.00 80.31 97 GLY A O 1
ATOM 759 N N . ILE A 1 98 ? 19.085 6.582 -31.134 1.00 80.62 98 ILE A N 1
ATOM 760 C CA . ILE A 1 98 ? 20.543 6.385 -31.132 1.00 80.62 98 ILE A CA 1
ATOM 761 C C . ILE A 1 98 ? 20.906 4.991 -31.653 1.00 80.62 98 ILE A C 1
ATOM 763 O O . ILE A 1 98 ? 21.768 4.874 -32.523 1.00 80.62 98 ILE A O 1
ATOM 767 N N . VAL A 1 99 ? 20.230 3.944 -31.168 1.00 77.25 99 VAL A N 1
ATOM 768 C CA . VAL A 1 99 ? 20.449 2.558 -31.613 1.00 77.25 99 VAL A CA 1
ATOM 769 C C . VAL A 1 99 ? 20.140 2.424 -33.098 1.00 77.25 99 VAL A C 1
ATOM 771 O O . VAL A 1 99 ? 20.942 1.858 -33.831 1.00 77.25 99 VAL A O 1
ATOM 774 N N . SER A 1 100 ? 19.027 2.995 -33.567 1.00 71.38 100 SER A N 1
ATOM 775 C CA . SER A 1 100 ? 18.658 2.956 -34.986 1.00 71.38 100 SER A CA 1
ATOM 776 C C . SER A 1 100 ? 19.689 3.676 -35.848 1.00 71.38 100 SER A C 1
ATOM 778 O O . SER A 1 100 ? 20.105 3.141 -36.869 1.00 71.38 100 SER A O 1
ATOM 780 N N . TRP A 1 101 ? 20.145 4.861 -35.432 1.00 77.75 101 TRP A N 1
ATOM 781 C CA . TRP A 1 101 ? 21.152 5.625 -36.167 1.00 77.75 101 TRP A CA 1
ATOM 782 C C . TRP A 1 101 ? 22.489 4.886 -36.262 1.00 77.75 101 TRP A C 1
ATOM 784 O O . TRP A 1 101 ? 23.053 4.772 -37.351 1.00 77.75 101 TRP A O 1
ATOM 794 N N . GLN A 1 102 ? 22.986 4.356 -35.140 1.00 74.00 102 GLN A N 1
ATOM 795 C CA . GLN A 1 102 ? 24.239 3.603 -35.127 1.00 74.00 102 GLN A CA 1
ATOM 796 C C . GLN A 1 102 ? 24.123 2.309 -35.929 1.00 74.00 102 GLN A C 1
ATOM 798 O O . GLN A 1 102 ? 24.985 2.027 -36.751 1.00 74.00 102 GLN A O 1
ATOM 803 N N . PHE A 1 103 ? 23.022 1.576 -35.779 1.00 70.00 103 PHE A N 1
ATOM 804 C CA . PHE A 1 103 ? 22.797 0.326 -36.494 1.00 70.00 103 PHE A CA 1
ATOM 805 C C . PHE A 1 103 ? 22.641 0.530 -38.007 1.00 70.00 103 PHE A C 1
ATOM 807 O O . PHE A 1 103 ? 23.197 -0.241 -38.780 1.00 70.00 103 PHE A O 1
ATOM 814 N N . ILE A 1 104 ? 21.943 1.585 -38.447 1.00 67.75 104 ILE A N 1
ATOM 815 C CA . ILE A 1 104 ? 21.851 1.952 -39.870 1.00 67.75 104 ILE A CA 1
ATOM 816 C C . ILE A 1 104 ? 23.248 2.230 -40.431 1.00 67.75 104 ILE A C 1
ATOM 818 O O . ILE A 1 104 ? 23.576 1.739 -41.506 1.00 67.75 104 ILE A O 1
ATOM 822 N N . ARG A 1 105 ? 24.092 2.975 -39.706 1.00 69.50 105 ARG A N 1
ATOM 823 C CA . ARG A 1 105 ? 25.462 3.267 -40.151 1.00 69.50 105 ARG A CA 1
ATOM 824 C C . ARG A 1 105 ? 26.341 2.017 -40.182 1.00 69.50 105 ARG A C 1
ATOM 826 O O . ARG A 1 105 ? 27.053 1.836 -41.157 1.00 69.50 105 ARG A O 1
ATOM 833 N N . GLU A 1 106 ? 26.252 1.146 -39.184 1.00 68.31 106 GLU A N 1
ATOM 834 C CA . GLU A 1 106 ? 27.043 -0.089 -39.113 1.00 68.31 106 GLU A CA 1
ATOM 835 C C . GLU A 1 106 ? 26.635 -1.093 -40.208 1.00 68.31 106 GLU A C 1
ATOM 837 O O . GLU A 1 106 ? 27.483 -1.635 -40.908 1.00 68.31 106 GLU A O 1
ATOM 842 N N . VAL A 1 107 ? 25.324 -1.284 -40.424 1.00 64.44 107 VAL A N 1
ATOM 843 C CA . VAL A 1 107 ? 24.782 -2.211 -41.437 1.00 64.44 107 VAL A CA 1
ATOM 844 C C . VAL A 1 107 ? 25.036 -1.734 -42.865 1.00 64.44 107 VAL A C 1
ATOM 846 O O . VAL A 1 107 ? 25.189 -2.570 -43.755 1.00 64.44 107 VAL A O 1
ATOM 849 N N . LEU A 1 108 ? 25.054 -0.418 -43.109 1.00 63.78 108 LEU A N 1
ATOM 850 C CA . LEU A 1 108 ? 25.359 0.113 -44.439 1.00 63.78 108 LEU A CA 1
ATOM 851 C C . LEU A 1 108 ? 26.861 0.159 -44.756 1.00 63.78 108 LEU A C 1
ATOM 853 O O . LEU A 1 108 ? 27.188 0.182 -45.940 1.00 63.78 108 LEU A O 1
ATOM 857 N N . ASN A 1 109 ? 27.751 0.216 -43.760 1.00 67.25 109 ASN A N 1
ATOM 858 C CA . ASN A 1 109 ? 29.154 0.579 -43.989 1.00 67.25 109 ASN A CA 1
ATOM 859 C C . ASN A 1 109 ? 30.140 -0.599 -43.895 1.00 67.25 109 ASN A C 1
ATOM 861 O O . ASN A 1 109 ? 31.191 -0.514 -44.522 1.00 67.25 109 ASN A O 1
ATOM 865 N N . ASP A 1 110 ? 29.825 -1.691 -43.181 1.00 59.53 110 ASP A N 1
ATOM 866 C CA . ASP A 1 110 ? 30.709 -2.864 -43.161 1.00 59.53 110 ASP A CA 1
ATOM 867 C C . ASP A 1 110 ? 29.970 -4.198 -42.932 1.00 59.53 110 ASP A C 1
ATOM 869 O O . ASP A 1 110 ? 29.190 -4.393 -41.996 1.00 59.53 110 ASP A O 1
ATOM 873 N N . THR A 1 111 ? 30.205 -5.153 -43.827 1.00 69.69 111 THR A N 1
ATOM 874 C CA . THR A 1 111 ? 29.636 -6.504 -43.787 1.00 69.69 111 THR A CA 1
ATOM 875 C C . THR A 1 111 ? 30.455 -7.411 -42.871 1.00 69.69 111 THR A C 1
ATOM 877 O O . THR A 1 111 ? 31.583 -7.756 -43.207 1.00 69.69 111 THR A O 1
ATOM 880 N N . GLY A 1 112 ? 29.867 -7.904 -41.774 1.00 60.09 112 GLY A N 1
ATOM 881 C CA . GLY A 1 112 ? 30.505 -8.964 -40.973 1.00 60.09 112 GLY A CA 1
ATOM 882 C C . GLY A 1 112 ? 29.709 -9.498 -39.781 1.00 60.09 112 GLY A C 1
ATOM 883 O O . GLY A 1 112 ? 29.825 -10.673 -39.436 1.00 60.09 112 GLY A O 1
ATOM 884 N N . ILE A 1 113 ? 28.835 -8.695 -39.174 1.00 57.50 113 ILE A N 1
ATOM 885 C CA . ILE A 1 113 ? 27.938 -9.183 -38.120 1.00 57.50 113 ILE A CA 1
ATOM 886 C C . ILE A 1 113 ? 26.756 -9.849 -38.822 1.00 57.50 113 ILE A C 1
ATOM 888 O O . ILE A 1 113 ? 26.011 -9.188 -39.547 1.00 57.50 113 ILE A O 1
ATOM 892 N N . GLY A 1 114 ? 26.603 -11.168 -38.665 1.00 65.50 114 GLY A N 1
ATOM 893 C CA . GLY A 1 114 ? 25.528 -11.920 -39.314 1.00 65.50 114 GLY A CA 1
ATOM 894 C C . GLY A 1 114 ? 24.193 -11.194 -39.143 1.00 65.50 114 GLY A C 1
ATOM 895 O O . GLY A 1 114 ? 23.782 -10.934 -38.014 1.00 65.50 114 GLY A O 1
ATOM 896 N N . ARG A 1 115 ? 23.529 -10.849 -40.259 1.00 65.75 115 ARG A N 1
ATOM 897 C CA . ARG A 1 115 ? 22.299 -10.020 -40.304 1.00 65.75 115 ARG A CA 1
ATOM 898 C C . ARG A 1 115 ? 21.235 -10.467 -39.285 1.00 65.75 115 ARG A C 1
ATOM 900 O O . ARG A 1 115 ? 20.459 -9.654 -38.795 1.00 65.75 115 ARG A O 1
ATOM 907 N N . TRP A 1 116 ? 21.255 -11.747 -38.919 1.00 66.00 116 TRP A N 1
ATOM 908 C CA . TRP A 1 116 ? 20.448 -12.374 -37.875 1.00 66.00 116 TRP A CA 1
ATOM 909 C C . TRP A 1 116 ? 20.626 -11.804 -36.463 1.00 66.00 116 TRP A C 1
ATOM 911 O O . TRP A 1 116 ? 19.634 -11.650 -35.756 1.00 66.00 116 TRP A O 1
ATOM 921 N N . LEU A 1 117 ? 21.843 -11.450 -36.042 1.00 71.25 117 LEU A N 1
ATOM 922 C CA . LEU A 1 117 ? 22.086 -10.893 -34.706 1.00 71.25 117 LEU A CA 1
ATOM 923 C C . LEU A 1 117 ? 21.462 -9.498 -34.577 1.00 71.25 117 LEU A C 1
ATOM 925 O O . LEU A 1 117 ? 20.827 -9.192 -33.571 1.00 71.25 117 LEU A O 1
ATOM 929 N N . GLY A 1 118 ? 21.540 -8.697 -35.642 1.00 69.38 118 GLY A N 1
ATOM 930 C CA . GLY A 1 118 ? 20.857 -7.407 -35.716 1.00 69.38 118 GLY A CA 1
ATOM 931 C C . GLY A 1 118 ? 19.336 -7.533 -35.609 1.00 69.38 118 GLY A C 1
ATOM 932 O O . GLY A 1 118 ? 18.702 -6.809 -34.843 1.00 69.38 118 GLY A O 1
ATOM 933 N N . ILE A 1 119 ? 18.752 -8.515 -36.301 1.00 71.88 119 ILE A N 1
ATOM 934 C CA . ILE A 1 119 ? 17.319 -8.824 -36.189 1.00 71.88 119 ILE A CA 1
ATOM 935 C C . ILE A 1 119 ? 16.964 -9.262 -34.760 1.00 71.88 119 ILE A C 1
ATOM 937 O O . ILE A 1 119 ? 15.941 -8.827 -34.236 1.00 71.88 119 ILE A O 1
ATOM 941 N N . GLY A 1 120 ? 17.809 -10.064 -34.105 1.00 77.56 120 GLY A N 1
ATOM 942 C CA . GLY A 1 120 ? 17.598 -10.508 -32.723 1.00 77.56 120 GLY A CA 1
ATOM 943 C C . GLY A 1 120 ? 17.558 -9.354 -31.718 1.00 77.56 120 GLY A C 1
ATOM 944 O O . GLY A 1 120 ? 16.663 -9.295 -30.877 1.00 77.56 120 GLY A O 1
ATOM 945 N N . VAL A 1 121 ? 18.473 -8.392 -31.846 1.00 73.62 121 VAL A N 1
ATOM 946 C CA . VAL A 1 121 ? 18.503 -7.198 -30.988 1.00 73.62 121 VAL A CA 1
ATOM 947 C C . VAL A 1 121 ? 17.277 -6.314 -31.238 1.00 73.62 121 VAL A C 1
ATOM 949 O O . VAL A 1 121 ? 16.623 -5.889 -30.285 1.00 73.62 121 VAL A O 1
ATOM 952 N N . ILE A 1 122 ? 16.896 -6.094 -32.500 1.00 73.31 122 ILE A N 1
ATOM 953 C CA . ILE A 1 122 ? 15.686 -5.328 -32.841 1.00 73.31 122 ILE A CA 1
ATOM 954 C C . ILE A 1 122 ? 14.437 -6.014 -32.279 1.00 73.31 122 ILE A C 1
ATOM 956 O O . ILE A 1 122 ? 13.612 -5.359 -31.646 1.00 73.31 122 ILE A O 1
ATOM 960 N N . ALA A 1 123 ? 14.310 -7.330 -32.452 1.00 78.69 123 ALA A N 1
ATOM 961 C CA . ALA A 1 123 ? 13.190 -8.101 -31.924 1.00 78.69 123 ALA A CA 1
ATOM 962 C C . ALA A 1 123 ? 13.102 -8.017 -30.392 1.00 78.69 123 ALA A C 1
ATOM 964 O O . ALA A 1 123 ? 12.001 -7.910 -29.853 1.00 78.69 123 ALA A O 1
ATOM 965 N N . PHE A 1 124 ? 14.241 -7.990 -29.693 1.00 80.31 124 PHE A N 1
ATOM 966 C CA . PHE A 1 124 ? 14.286 -7.816 -28.242 1.00 80.31 124 PHE A CA 1
ATOM 967 C C . PHE A 1 124 ? 13.750 -6.442 -27.805 1.00 80.31 124 PHE A C 1
ATOM 969 O O . PHE A 1 124 ? 12.859 -6.366 -26.956 1.00 80.31 124 PHE A O 1
ATOM 976 N N . TYR A 1 125 ? 14.221 -5.356 -28.428 1.00 78.75 125 TYR A N 1
ATOM 977 C CA . TYR A 1 125 ? 13.736 -4.003 -28.125 1.00 78.75 125 TYR A CA 1
ATOM 978 C C . TYR A 1 125 ? 12.262 -3.811 -28.499 1.00 78.75 125 TYR A C 1
ATOM 980 O O . TYR A 1 125 ? 11.500 -3.225 -27.728 1.00 78.75 125 TYR A O 1
ATOM 988 N N . VAL A 1 126 ? 11.835 -4.342 -29.647 1.00 78.75 126 VAL A N 1
ATOM 989 C CA . VAL A 1 126 ? 10.433 -4.305 -30.089 1.00 78.75 126 VAL A CA 1
ATOM 990 C C . VAL A 1 126 ? 9.540 -5.117 -29.148 1.00 78.75 126 VAL A C 1
ATOM 992 O O . VAL A 1 126 ? 8.453 -4.661 -28.798 1.00 78.75 126 VAL A O 1
ATOM 995 N N . GLY A 1 127 ? 9.996 -6.281 -28.681 1.00 81.44 127 GLY A N 1
ATOM 996 C CA . GLY A 1 127 ? 9.277 -7.103 -27.707 1.00 81.44 127 GLY A CA 1
ATOM 997 C C . GLY A 1 127 ? 9.078 -6.386 -26.372 1.00 81.44 127 GLY A C 1
ATOM 998 O O . GLY A 1 127 ? 7.962 -6.353 -25.849 1.00 81.44 127 GLY A O 1
ATOM 999 N N . LEU A 1 128 ? 10.127 -5.736 -25.859 1.00 79.06 128 LEU A N 1
ATOM 1000 C CA . LEU A 1 128 ? 10.053 -4.929 -24.638 1.00 79.06 128 LEU A CA 1
ATOM 1001 C C . LEU A 1 128 ? 9.091 -3.743 -24.816 1.00 79.06 128 LEU A C 1
ATOM 1003 O O . LEU A 1 128 ? 8.258 -3.476 -23.947 1.00 79.06 128 LEU A O 1
ATOM 1007 N N . PHE A 1 129 ? 9.135 -3.085 -25.977 1.00 81.12 129 PHE A N 1
ATOM 1008 C CA . PHE A 1 129 ? 8.227 -1.991 -26.315 1.00 81.12 129 PHE A CA 1
ATOM 1009 C C . PHE A 1 129 ? 6.759 -2.436 -26.425 1.00 81.12 129 PHE A C 1
ATOM 1011 O O . PHE A 1 129 ? 5.868 -1.755 -25.917 1.00 81.12 129 PHE A O 1
ATOM 1018 N N . LEU A 1 130 ? 6.475 -3.592 -27.029 1.00 79.50 130 LEU A N 1
ATOM 1019 C CA . LEU A 1 130 ? 5.115 -4.133 -27.128 1.00 79.50 130 LEU A CA 1
ATOM 1020 C C . LEU A 1 130 ? 4.547 -4.544 -25.767 1.00 79.50 130 LEU A C 1
ATOM 1022 O O . LEU A 1 130 ? 3.382 -4.257 -25.481 1.00 79.50 130 LEU A O 1
ATOM 1026 N N . LEU A 1 131 ? 5.360 -5.167 -24.908 1.00 79.12 131 LEU A N 1
ATOM 1027 C CA . LEU A 1 131 ? 4.976 -5.468 -23.525 1.00 79.12 131 LEU A CA 1
ATOM 1028 C C . LEU A 1 131 ? 4.609 -4.188 -22.774 1.00 79.12 131 LEU A C 1
ATOM 1030 O O . LEU A 1 131 ? 3.568 -4.122 -22.117 1.00 79.12 131 LEU A O 1
ATOM 1034 N N . PHE A 1 132 ? 5.421 -3.145 -22.943 1.00 80.44 132 PHE A N 1
ATOM 1035 C CA . PHE A 1 132 ? 5.141 -1.833 -22.386 1.00 80.44 132 PHE A CA 1
ATOM 1036 C C . PHE A 1 132 ? 3.812 -1.266 -22.909 1.00 80.44 132 PHE A C 1
ATOM 1038 O O . PHE A 1 132 ? 2.946 -0.909 -22.114 1.00 80.44 132 PHE A O 1
ATOM 1045 N N . LEU A 1 133 ? 3.567 -1.268 -24.223 1.00 80.19 133 LEU A N 1
ATOM 1046 C CA . LEU A 1 133 ? 2.288 -0.816 -24.786 1.00 80.19 133 LEU A CA 1
ATOM 1047 C C . LEU A 1 133 ? 1.081 -1.638 -24.302 1.00 80.19 133 LEU A C 1
ATOM 1049 O O . LEU A 1 133 ? -0.003 -1.078 -24.117 1.00 80.19 133 LEU A O 1
ATOM 1053 N N . SER A 1 134 ? 1.250 -2.938 -24.056 1.00 79.88 134 SER A N 1
ATOM 1054 C CA . SER A 1 134 ? 0.200 -3.799 -23.501 1.00 79.88 134 SER A CA 1
ATOM 1055 C C . SER A 1 134 ? -0.219 -3.338 -22.102 1.00 79.88 134 SER A C 1
ATOM 1057 O O . SER A 1 134 ? -1.402 -3.082 -21.851 1.00 79.88 134 SER A O 1
ATOM 1059 N N . VAL A 1 135 ? 0.761 -3.108 -21.222 1.00 78.50 135 VAL A N 1
ATOM 1060 C CA . VAL A 1 135 ? 0.521 -2.588 -19.868 1.00 78.50 135 VAL A CA 1
ATOM 1061 C C . VAL A 1 135 ? -0.059 -1.168 -19.919 1.00 78.50 135 VAL A C 1
ATOM 1063 O O . VAL A 1 135 ? -0.975 -0.849 -19.154 1.00 78.50 135 VAL A O 1
ATOM 1066 N N . LEU A 1 136 ? 0.396 -0.320 -20.856 1.00 76.31 136 LEU A N 1
ATOM 1067 C CA . LEU A 1 136 ? -0.174 1.018 -21.064 1.00 76.31 136 LEU A CA 1
ATOM 1068 C C . LEU A 1 136 ? -1.662 0.933 -21.378 1.00 76.31 136 LEU A C 1
ATOM 1070 O O . LEU A 1 136 ? -2.481 1.621 -20.767 1.00 76.31 136 LEU A O 1
ATOM 1074 N N . ARG A 1 137 ? -2.011 0.079 -22.343 1.00 78.06 137 ARG A N 1
ATOM 1075 C CA . ARG A 1 137 ? -3.377 -0.088 -22.826 1.00 78.06 137 ARG A CA 1
ATOM 1076 C C . ARG A 1 137 ? -4.286 -0.594 -21.716 1.00 78.06 137 ARG A C 1
ATOM 1078 O O . ARG A 1 137 ? -5.350 -0.013 -21.506 1.00 78.06 137 ARG A O 1
ATOM 1085 N N . GLN A 1 138 ? -3.856 -1.621 -20.983 1.00 69.25 138 GLN A N 1
ATOM 1086 C CA . GLN A 1 138 ? -4.592 -2.144 -19.830 1.00 69.25 138 GLN A CA 1
ATOM 1087 C C . GLN A 1 138 ? -4.890 -1.033 -18.817 1.00 69.25 138 GLN A C 1
ATOM 1089 O O . GLN A 1 138 ? -6.022 -0.885 -18.352 1.00 69.25 138 GLN A O 1
ATOM 1094 N N . ARG A 1 139 ? -3.905 -0.174 -18.543 1.00 70.50 139 ARG A N 1
ATOM 1095 C CA . ARG A 1 139 ? -4.059 0.908 -17.570 1.00 70.50 139 ARG A CA 1
ATOM 1096 C C . ARG A 1 139 ? -4.887 2.088 -18.086 1.00 70.50 139 ARG A C 1
ATOM 1098 O O . ARG A 1 139 ? -5.586 2.723 -17.299 1.00 70.50 139 ARG A O 1
ATOM 1105 N N . LEU A 1 140 ? -4.863 2.377 -19.389 1.00 69.50 140 LEU A N 1
ATOM 1106 C CA . LEU A 1 140 ? -5.736 3.379 -20.015 1.00 69.50 140 LEU A CA 1
ATOM 1107 C C . LEU A 1 140 ? -7.204 2.941 -20.028 1.00 69.50 140 LEU A C 1
ATOM 1109 O O . LEU A 1 140 ? -8.082 3.770 -19.793 1.00 69.50 140 LEU A O 1
ATOM 1113 N N . ILE A 1 141 ? -7.473 1.655 -20.269 1.00 64.94 141 ILE A N 1
ATOM 1114 C CA . ILE A 1 141 ? -8.833 1.104 -20.224 1.00 64.94 141 ILE A CA 1
ATOM 1115 C C . ILE A 1 141 ? -9.374 1.184 -18.797 1.00 64.94 141 ILE A C 1
ATOM 1117 O O . ILE A 1 141 ? -10.446 1.749 -18.603 1.00 64.94 141 ILE A O 1
ATOM 1121 N N . ALA A 1 142 ? -8.588 0.764 -17.799 1.00 62.97 142 ALA A N 1
ATOM 1122 C CA . ALA A 1 142 ? -8.965 0.867 -16.389 1.00 62.97 142 ALA A CA 1
ATOM 1123 C C . ALA A 1 142 ? -9.315 2.307 -15.958 1.00 62.97 142 ALA A C 1
ATOM 1125 O O . ALA A 1 142 ? -10.231 2.503 -15.167 1.00 62.97 142 ALA A O 1
ATOM 1126 N N . ARG A 1 143 ? -8.650 3.329 -16.524 1.00 60.09 143 ARG A N 1
ATOM 1127 C CA . ARG A 1 143 ? -8.998 4.746 -16.292 1.00 60.09 143 ARG A CA 1
ATOM 1128 C C . ARG A 1 143 ? -10.337 5.161 -16.904 1.00 60.09 143 ARG A C 1
ATOM 1130 O O . ARG A 1 143 ? -10.953 6.096 -16.403 1.00 60.09 143 ARG A O 1
ATOM 1137 N N . LYS A 1 144 ? -10.753 4.550 -18.017 1.00 55.12 144 LYS A N 1
ATOM 1138 C CA . LYS A 1 144 ? -12.019 4.882 -18.692 1.00 55.12 144 LYS A CA 1
ATOM 1139 C C . LYS A 1 144 ? -13.214 4.142 -18.090 1.00 55.12 144 LYS A C 1
ATOM 1141 O O . LYS A 1 144 ? -14.314 4.682 -18.122 1.00 55.12 144 LYS A O 1
ATOM 1146 N N . THR A 1 145 ? -13.010 2.957 -17.518 1.00 55.78 145 THR A N 1
ATOM 1147 C CA . THR A 1 145 ? -14.053 2.149 -16.860 1.00 55.78 145 THR A CA 1
ATOM 1148 C C . THR A 1 145 ? -14.132 2.378 -15.351 1.00 55.78 145 THR A C 1
ATOM 1150 O O . T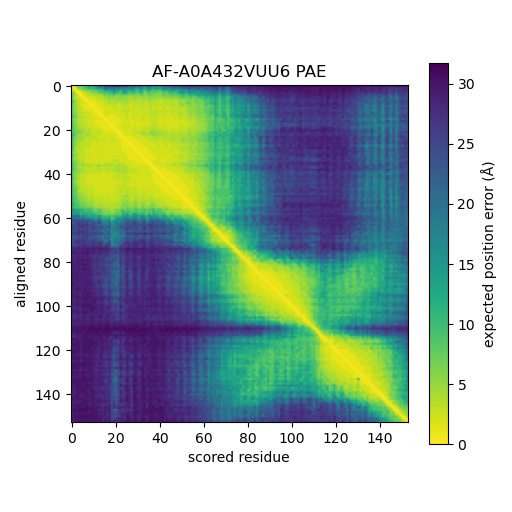HR A 1 145 ? -14.360 1.439 -14.593 1.00 55.78 145 THR A O 1
ATOM 1153 N N . ASP A 1 146 ? -13.977 3.619 -14.893 1.00 52.66 146 ASP A N 1
ATOM 1154 C CA . ASP A 1 146 ? -14.329 3.949 -13.513 1.00 52.66 146 ASP A CA 1
ATOM 1155 C C . ASP A 1 146 ? -15.854 4.122 -13.401 1.00 52.66 146 ASP A C 1
ATOM 1157 O O . ASP A 1 146 ? -16.431 5.176 -13.691 1.00 52.66 146 ASP A O 1
ATOM 1161 N N . LYS A 1 147 ? -16.510 3.010 -13.057 1.00 50.59 147 LYS A N 1
ATOM 1162 C CA . LYS A 1 147 ? -17.967 2.846 -12.969 1.00 50.59 147 LYS A CA 1
ATOM 1163 C C . LYS A 1 147 ? -18.597 3.665 -11.829 1.00 50.59 147 LYS A C 1
ATOM 1165 O O . LYS A 1 147 ? -19.811 3.844 -11.833 1.00 50.59 147 LYS A O 1
ATOM 1170 N N . TYR A 1 148 ? -17.808 4.210 -10.901 1.00 52.12 148 TYR A N 1
ATOM 1171 C CA . TYR A 1 148 ? -18.320 4.872 -9.694 1.00 52.12 148 TYR A CA 1
ATOM 1172 C C . TYR A 1 148 ? -18.443 6.398 -9.806 1.00 52.12 148 TYR A C 1
ATOM 1174 O O . TYR A 1 148 ? -18.970 7.041 -8.905 1.00 52.12 148 TYR A O 1
ATOM 1182 N N . LYS A 1 149 ? -18.069 7.001 -10.945 1.00 50.78 149 LYS A N 1
ATOM 1183 C CA . LYS A 1 149 ? -18.173 8.461 -11.155 1.00 50.78 149 LYS A CA 1
ATOM 1184 C C . LYS A 1 149 ? -19.619 8.995 -11.240 1.00 50.78 149 LYS A C 1
ATOM 1186 O O . LYS A 1 149 ? -19.821 10.203 -11.299 1.00 50.78 149 LYS A O 1
ATOM 1191 N N . LYS A 1 150 ? -20.633 8.127 -11.308 1.00 45.94 150 LYS A N 1
ATOM 1192 C CA . LYS A 1 150 ? -22.027 8.522 -11.593 1.00 45.94 150 LYS A CA 1
ATOM 1193 C C . LYS A 1 150 ? -23.032 8.096 -10.526 1.00 45.94 150 LYS A C 1
ATOM 1195 O O . LYS A 1 150 ? -24.189 7.867 -10.860 1.00 45.94 150 LYS A O 1
ATOM 1200 N N . VAL A 1 151 ? -22.614 7.972 -9.273 1.00 53.00 151 VAL A N 1
ATOM 1201 C CA . VAL A 1 151 ? -23.562 7.750 -8.176 1.00 53.00 151 VAL A CA 1
ATOM 1202 C C . VAL A 1 151 ? -23.482 8.958 -7.253 1.00 53.00 151 VAL A C 1
ATOM 1204 O O . VAL A 1 151 ? -22.553 9.086 -6.464 1.00 53.00 151 VAL A O 1
ATOM 1207 N N . GLN A 1 152 ? -24.402 9.902 -7.460 1.00 48.22 152 GLN A N 1
ATOM 1208 C CA . GLN A 1 152 ? -24.732 10.921 -6.468 1.00 48.22 152 GLN A CA 1
ATOM 1209 C C . GLN A 1 152 ? -25.619 10.214 -5.437 1.00 48.22 152 GLN A C 1
ATOM 1211 O O . GLN A 1 152 ? -26.660 9.678 -5.821 1.00 48.22 152 GLN A O 1
ATOM 1216 N N . LEU A 1 153 ? -25.151 10.123 -4.191 1.00 50.84 153 LEU A N 1
ATOM 1217 C CA . LEU A 1 153 ? -25.983 9.803 -3.029 1.00 50.84 153 LEU A CA 1
ATOM 1218 C C . LEU A 1 153 ? -26.587 11.100 -2.492 1.00 50.84 153 LEU A C 1
ATOM 1220 O O . LEU A 1 153 ? -25.835 12.103 -2.455 1.00 50.84 153 LEU A O 1
#